Protein AF-A0AAU1DZB7-F1 (afdb_monomer_lite)

Radius of gyration: 18.56 Å; chains: 1; bounding box: 31×29×62 Å

Secondary structure (DSSP, 8-state):
-----------TTTSTT-TTHHHHHHHHHHHHHHHHHHHHHTT--HHHHHHHHHHHHHHHHHHHHHHHHHHHTT--

Sequence (76 aa):
MLERSHGRTVPAWARPGARWGPFVYGPLLCISVGLLVLRITDGAGAASIVWSSLQVLLWVVLLAGNLAARRGNQET

pLDDT: mean 72.38, std 13.19, range [42.16, 87.75]

Structure (mmCIF, N/CA/C/O backbone):
data_AF-A0AAU1DZB7-F1
#
_entry.id   AF-A0AAU1DZB7-F1
#
loop_
_atom_site.group_PDB
_atom_site.id
_atom_site.type_symbol
_atom_site.label_atom_id
_atom_site.label_alt_id
_atom_site.label_comp_id
_atom_site.label_asym_id
_atom_site.label_entity_id
_atom_site.label_seq_id
_atom_site.pdbx_PDB_ins_code
_atom_site.Cartn_x
_atom_site.Cartn_y
_atom_site.Cartn_z
_atom_site.occupancy
_atom_site.B_iso_or_equiv
_atom_site.auth_seq_id
_atom_site.auth_comp_id
_atom_site.auth_asym_id
_atom_site.auth_atom_id
_atom_site.pdbx_PDB_model_num
ATOM 1 N N . MET A 1 1 ? -17.514 19.729 44.334 1.00 42.16 1 MET A N 1
ATOM 2 C CA . MET A 1 1 ? -16.512 19.972 43.277 1.00 42.16 1 MET A CA 1
ATOM 3 C C . MET A 1 1 ? -16.117 18.604 42.734 1.00 42.16 1 MET A C 1
ATOM 5 O O . MET A 1 1 ? -15.218 17.982 43.269 1.00 42.16 1 MET A O 1
ATOM 9 N N . LEU A 1 2 ? -16.906 18.055 41.806 1.00 47.34 2 LEU A N 1
ATOM 10 C CA . LEU A 1 2 ? -16.625 16.759 41.180 1.00 47.34 2 LEU A CA 1
ATOM 11 C C . LEU A 1 2 ? -16.283 17.049 39.727 1.00 47.34 2 LEU A C 1
ATOM 13 O O . LEU A 1 2 ? -17.113 17.574 38.981 1.00 47.34 2 LEU A O 1
ATOM 17 N N . GLU A 1 3 ? -15.025 16.798 39.386 1.00 45.72 3 GLU A N 1
ATOM 18 C CA . GLU A 1 3 ? -14.479 16.963 38.052 1.00 45.72 3 GLU A CA 1
ATOM 19 C C . GLU A 1 3 ? -15.314 16.159 37.056 1.00 45.72 3 GLU A C 1
ATOM 21 O O . GLU A 1 3 ? -15.299 14.929 37.031 1.00 45.72 3 GLU A O 1
ATOM 26 N N . ARG A 1 4 ? -16.059 16.870 36.205 1.00 47.94 4 ARG A N 1
ATOM 27 C CA . ARG A 1 4 ? -16.530 16.315 34.942 1.00 47.94 4 ARG A CA 1
ATOM 28 C C . ARG A 1 4 ? -15.287 16.044 34.109 1.00 47.94 4 ARG A C 1
ATOM 30 O O . ARG A 1 4 ? -14.806 16.952 33.428 1.00 47.94 4 ARG A O 1
ATOM 37 N N . SER A 1 5 ? -14.775 14.814 34.169 1.00 51.19 5 SER A N 1
ATOM 38 C CA . SER A 1 5 ? -13.867 14.290 33.155 1.00 51.19 5 SER A CA 1
ATOM 39 C C . SER A 1 5 ? -14.479 14.628 31.803 1.00 51.19 5 SER A C 1
ATOM 41 O O . SER A 1 5 ? -15.506 14.072 31.412 1.00 51.19 5 SER A O 1
ATOM 43 N N . HIS A 1 6 ? -13.878 15.601 31.121 1.00 48.81 6 HIS A N 1
ATOM 44 C CA . HIS A 1 6 ? -14.103 15.863 29.713 1.00 48.81 6 HIS A CA 1
ATOM 45 C C . HIS A 1 6 ? -13.634 14.612 28.977 1.00 48.81 6 HIS A C 1
ATOM 47 O O . HIS A 1 6 ? -12.496 14.525 28.516 1.00 48.81 6 HIS A O 1
ATOM 53 N N . GLY A 1 7 ? -14.509 13.607 28.926 1.00 49.53 7 GLY A N 1
ATOM 54 C CA . GLY A 1 7 ? -14.406 12.498 28.006 1.00 49.53 7 GLY A CA 1
ATOM 55 C C . GLY A 1 7 ? -14.414 13.130 26.634 1.00 49.53 7 GLY A C 1
ATOM 56 O O . GLY A 1 7 ? -15.469 13.492 26.125 1.00 49.53 7 GLY A O 1
ATOM 57 N N . ARG A 1 8 ? -13.216 13.363 26.094 1.00 56.84 8 ARG A N 1
ATOM 58 C CA . ARG A 1 8 ? -12.993 13.809 24.728 1.00 56.84 8 ARG A CA 1
ATOM 59 C C . ARG A 1 8 ? -13.743 12.798 23.876 1.00 56.84 8 ARG A C 1
ATOM 61 O O . ARG A 1 8 ? -13.274 11.676 23.702 1.00 56.84 8 ARG A O 1
ATOM 68 N N . THR A 1 9 ? -14.956 13.151 23.461 1.00 58.16 9 THR A N 1
ATOM 69 C CA . THR A 1 9 ? -15.812 12.336 22.608 1.00 58.16 9 THR A CA 1
ATOM 70 C C . THR A 1 9 ? -15.088 12.248 21.285 1.00 58.16 9 THR A C 1
ATOM 72 O O . THR A 1 9 ? -15.256 13.099 20.416 1.00 58.16 9 THR A O 1
ATOM 75 N N . VAL A 1 10 ? -14.180 11.277 21.184 1.00 59.62 10 VAL A N 1
ATOM 76 C CA . VAL A 1 10 ? -1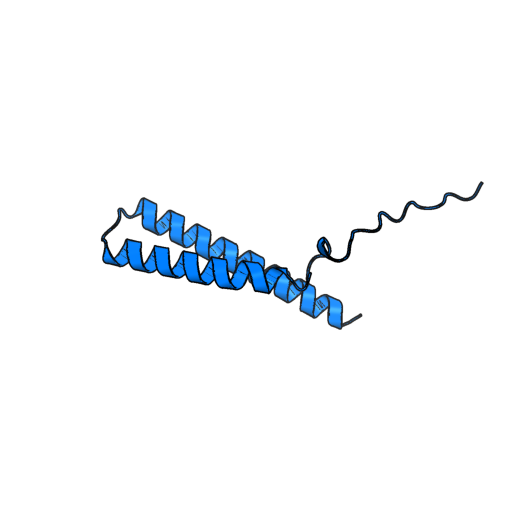3.465 10.996 19.952 1.00 59.62 10 VAL A CA 1
ATOM 77 C C . VAL A 1 10 ? -14.559 10.606 18.977 1.00 59.62 10 VAL A C 1
ATOM 79 O O . VAL A 1 10 ? -15.283 9.635 19.238 1.00 59.62 10 VAL A O 1
ATOM 82 N N . PRO A 1 11 ? -14.778 11.406 17.932 1.00 61.47 11 PRO A N 1
ATOM 83 C CA . PRO A 1 11 ? -15.926 11.191 17.091 1.00 61.47 11 PRO A CA 1
ATOM 84 C C . PRO A 1 11 ? -15.806 9.825 16.416 1.00 61.47 11 PRO A C 1
ATOM 86 O O . PRO A 1 11 ? -14.703 9.349 16.144 1.00 61.47 11 PRO A O 1
ATOM 89 N N . ALA A 1 12 ? -16.938 9.174 16.152 1.00 60.88 12 ALA A N 1
ATOM 90 C CA . ALA A 1 12 ? -16.963 7.787 15.683 1.00 60.88 12 ALA A CA 1
ATOM 91 C C . ALA A 1 12 ? -16.159 7.552 14.384 1.00 60.88 12 ALA A C 1
ATOM 93 O O . ALA A 1 12 ? -15.734 6.429 14.125 1.00 60.88 12 ALA A O 1
ATOM 94 N N . TRP A 1 13 ? -15.908 8.604 13.593 1.00 58.78 13 TRP A N 1
ATOM 95 C CA . TRP A 1 13 ? -15.069 8.566 12.390 1.00 58.78 13 TRP A CA 1
ATOM 96 C C . TRP A 1 13 ? -13.557 8.558 12.660 1.00 58.78 13 TRP A C 1
ATOM 98 O O . TRP A 1 13 ? -12.801 8.132 11.795 1.00 58.78 13 TRP A O 1
ATOM 108 N N . ALA A 1 14 ? -13.115 9.009 13.837 1.00 58.06 14 ALA A N 1
ATOM 109 C CA . ALA A 1 14 ? -11.711 9.036 14.250 1.00 58.06 14 ALA A CA 1
ATOM 110 C C . ALA A 1 14 ? -11.316 7.823 15.114 1.00 58.06 14 ALA A C 1
ATOM 112 O O . ALA A 1 14 ? -10.153 7.698 15.496 1.00 58.06 14 ALA A O 1
ATOM 113 N N . ARG A 1 15 ? -12.262 6.925 15.438 1.00 62.88 15 ARG A N 1
ATOM 114 C CA . ARG A 1 15 ? -11.935 5.670 16.126 1.00 62.88 15 ARG A CA 1
ATOM 115 C C . ARG A 1 15 ? -11.172 4.728 15.182 1.00 62.88 15 ARG A C 1
ATOM 117 O O . ARG A 1 15 ? -11.611 4.542 14.042 1.00 62.88 15 ARG A O 1
ATOM 124 N N . PRO A 1 16 ? -10.078 4.092 15.644 1.00 57.34 16 PRO A N 1
ATOM 125 C CA . PRO A 1 16 ? -9.445 3.009 14.899 1.00 57.34 16 PRO A CA 1
ATOM 126 C C . PRO A 1 16 ? -10.492 1.922 14.605 1.00 57.34 16 PRO A C 1
ATOM 128 O O . PRO A 1 16 ? -11.212 1.486 15.500 1.00 57.34 16 PRO A O 1
ATOM 131 N N . GLY A 1 17 ? -10.643 1.556 13.328 1.00 59.62 17 GLY A N 1
ATOM 132 C CA . GLY A 1 17 ? -11.685 0.642 12.850 1.00 59.62 17 GLY A CA 1
ATOM 133 C C . GLY A 1 17 ? -12.932 1.295 12.233 1.00 59.62 17 GLY A C 1
ATOM 134 O O . GLY A 1 17 ? -13.896 0.592 11.895 1.00 59.62 17 GLY A O 1
ATOM 135 N N . ALA A 1 18 ? -12.924 2.616 12.022 1.00 65.19 18 ALA A N 1
ATOM 136 C CA . ALA A 1 18 ? -13.991 3.326 11.319 1.00 65.19 18 ALA A CA 1
ATOM 137 C C . ALA A 1 18 ? -14.367 2.642 9.985 1.00 65.19 18 ALA A C 1
ATOM 139 O O . ALA A 1 18 ? -13.509 2.229 9.197 1.00 65.19 18 ALA A O 1
ATOM 140 N N . ARG A 1 19 ? -15.681 2.531 9.719 1.00 65.00 19 ARG A N 1
ATOM 141 C CA . ARG A 1 19 ? -16.255 1.842 8.539 1.00 65.00 19 ARG A CA 1
ATOM 142 C C . ARG A 1 19 ? -15.751 2.364 7.194 1.00 65.00 19 ARG A C 1
ATOM 144 O O . ARG A 1 19 ? -15.741 1.605 6.232 1.00 65.00 19 ARG A O 1
ATOM 151 N N . TRP A 1 20 ? -15.287 3.608 7.160 1.00 68.75 20 TRP A N 1
ATOM 152 C CA . TRP A 1 20 ? -14.768 4.269 5.967 1.00 68.75 20 TRP A CA 1
ATOM 153 C C . TRP A 1 20 ? -13.333 3.866 5.618 1.00 68.75 20 TRP A C 1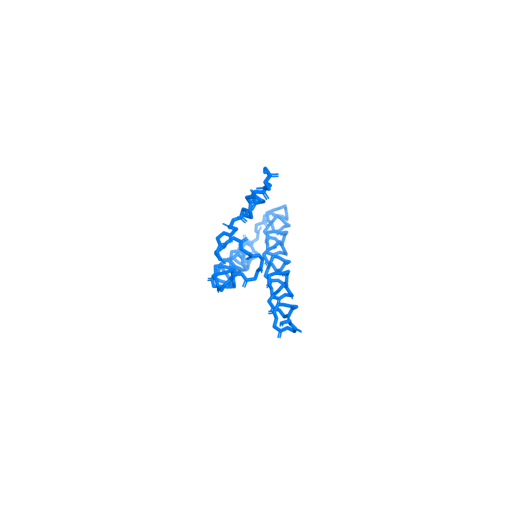
ATOM 155 O O . TRP A 1 20 ? -12.984 3.891 4.445 1.00 68.75 20 TRP A O 1
ATOM 165 N N . GLY A 1 21 ? -12.519 3.444 6.593 1.00 71.56 21 GLY A N 1
ATOM 166 C CA . GLY A 1 21 ? -11.108 3.105 6.369 1.00 71.56 21 GLY A CA 1
ATOM 167 C C . GLY A 1 21 ? -10.899 2.113 5.217 1.00 71.56 21 GLY A C 1
ATOM 168 O O . GLY A 1 21 ? -10.240 2.465 4.245 1.00 71.56 21 GLY A O 1
ATOM 169 N N . PRO A 1 22 ? -11.522 0.918 5.221 1.00 67.44 22 PRO A N 1
ATOM 170 C CA . PRO A 1 22 ? -11.360 -0.054 4.138 1.00 67.44 22 PRO A CA 1
ATOM 171 C C . PRO A 1 22 ? -11.918 0.443 2.801 1.00 67.44 22 PRO A C 1
ATOM 173 O O . PRO A 1 22 ? -11.405 0.080 1.748 1.00 67.44 22 PRO A O 1
ATOM 176 N N . PHE A 1 23 ? -12.954 1.284 2.849 1.00 75.69 23 PHE A N 1
ATOM 177 C CA . PHE A 1 23 ? -13.590 1.858 1.667 1.00 75.69 23 PHE A CA 1
ATOM 178 C C . PHE A 1 23 ? -12.699 2.901 0.980 1.00 75.69 23 PHE A C 1
ATOM 180 O O . PHE A 1 23 ? -12.792 3.080 -0.226 1.00 75.69 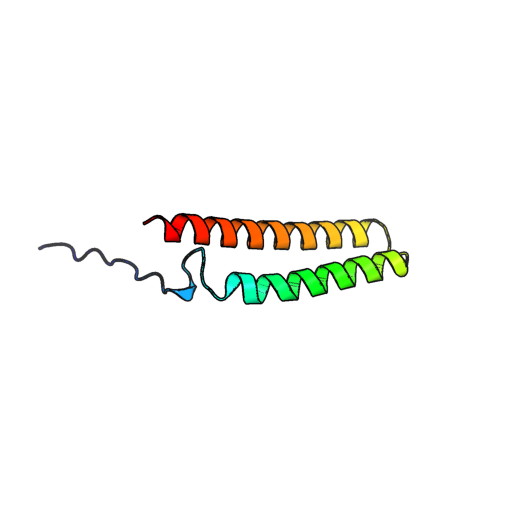23 PHE A O 1
ATOM 187 N N . VAL A 1 24 ? -11.814 3.562 1.731 1.00 77.38 24 VAL A N 1
ATOM 188 C CA . VAL A 1 24 ? -10.815 4.501 1.201 1.00 77.38 24 VAL A CA 1
ATOM 189 C C . VAL A 1 24 ? -9.527 3.766 0.829 1.00 77.38 24 VAL A C 1
ATOM 191 O O . VAL A 1 24 ? -9.018 3.925 -0.277 1.00 77.38 24 VAL A O 1
ATOM 194 N N . TYR A 1 25 ? -9.018 2.916 1.722 1.00 77.12 25 TYR A N 1
ATOM 195 C CA . TYR A 1 25 ? -7.761 2.192 1.528 1.00 77.12 25 TYR A CA 1
ATOM 196 C C . TYR A 1 25 ? -7.827 1.184 0.377 1.00 77.12 25 TYR A C 1
ATOM 198 O O . TYR A 1 25 ? -6.860 1.071 -0.364 1.00 77.12 25 TYR A O 1
ATOM 206 N N . GLY A 1 26 ? -8.950 0.482 0.182 1.00 78.62 26 GLY A N 1
ATOM 207 C CA . GLY A 1 26 ? -9.104 -0.508 -0.890 1.00 78.62 26 GLY A CA 1
ATOM 208 C C . GLY A 1 26 ? -8.897 0.077 -2.296 1.00 78.62 26 GLY A C 1
ATOM 209 O O . GLY A 1 26 ? -7.985 -0.362 -2.997 1.00 78.62 26 GLY A O 1
ATOM 210 N N . PRO A 1 27 ? -9.678 1.094 -2.712 1.00 84.12 27 PRO A N 1
ATOM 211 C CA . PRO A 1 27 ? -9.511 1.740 -4.014 1.00 84.12 27 PRO A CA 1
ATOM 212 C C . PRO A 1 27 ? -8.121 2.351 -4.211 1.00 84.12 27 PRO A C 1
ATOM 214 O O . PRO A 1 27 ? -7.522 2.179 -5.270 1.00 84.12 27 PRO A O 1
ATOM 217 N N . LEU A 1 28 ? -7.577 3.020 -3.187 1.00 82.06 28 LEU A N 1
ATOM 218 C CA . LEU A 1 28 ? -6.233 3.607 -3.236 1.00 82.06 28 LEU A CA 1
ATOM 219 C C . LEU A 1 28 ? -5.141 2.549 -3.414 1.00 82.06 28 LEU A C 1
ATOM 221 O O . LEU A 1 28 ? -4.188 2.777 -4.162 1.00 82.06 28 LEU A O 1
ATOM 225 N N . LEU A 1 29 ? -5.294 1.385 -2.783 1.00 83.38 29 LEU A N 1
ATOM 226 C CA . LEU A 1 29 ? -4.393 0.249 -2.948 1.00 83.38 29 LEU A CA 1
ATOM 227 C C . LEU A 1 29 ? -4.486 -0.301 -4.377 1.00 83.38 29 LEU A C 1
ATOM 229 O O . LEU A 1 29 ? -3.453 -0.455 -5.022 1.00 83.38 29 LEU A O 1
ATOM 233 N N . CYS A 1 30 ? -5.694 -0.490 -4.920 1.00 85.31 30 CYS A N 1
ATOM 234 C CA . CYS A 1 30 ? -5.887 -0.922 -6.311 1.00 85.31 30 CYS A CA 1
ATOM 235 C C . CYS A 1 30 ? -5.249 0.042 -7.321 1.00 85.31 30 CYS A C 1
ATOM 237 O O . CYS A 1 30 ? -4.546 -0.401 -8.227 1.00 85.31 30 CYS A O 1
ATOM 239 N N . ILE A 1 31 ? -5.439 1.354 -7.147 1.00 87.75 31 ILE A N 1
ATOM 240 C CA . ILE A 1 31 ? -4.814 2.372 -8.006 1.00 87.75 31 ILE A CA 1
ATOM 241 C C . ILE A 1 31 ? -3.288 2.312 -7.875 1.00 87.75 31 ILE A C 1
ATOM 243 O O . ILE A 1 31 ? -2.584 2.317 -8.881 1.00 87.75 31 ILE A O 1
ATOM 247 N N . SER A 1 32 ? -2.768 2.204 -6.650 1.00 85.81 32 SER A N 1
ATOM 248 C CA . SER A 1 32 ? -1.322 2.138 -6.398 1.00 85.81 32 SER A CA 1
ATOM 249 C C . SER A 1 32 ? -0.685 0.891 -7.024 1.00 85.81 32 SER A 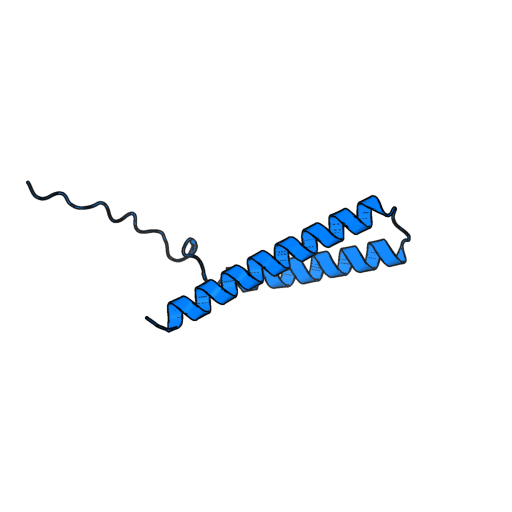C 1
ATOM 251 O O . SER A 1 32 ? 0.395 0.983 -7.604 1.00 85.81 32 SER A O 1
ATOM 253 N N . VAL A 1 33 ? -1.366 -0.259 -6.970 1.00 85.25 33 VAL A N 1
ATOM 254 C CA . VAL A 1 33 ? -0.932 -1.498 -7.636 1.00 85.25 33 VAL A CA 1
ATOM 255 C C . VAL A 1 33 ? -0.993 -1.349 -9.153 1.00 85.25 33 VAL A C 1
ATOM 257 O O . VAL A 1 33 ? -0.033 -1.708 -9.827 1.00 85.25 33 VAL A O 1
ATOM 260 N N . GLY A 1 34 ? -2.067 -0.772 -9.698 1.00 85.69 34 GLY A N 1
ATOM 261 C CA . GLY A 1 34 ? -2.177 -0.503 -11.134 1.00 85.69 34 GLY A CA 1
ATOM 262 C C . GLY A 1 34 ? -1.044 0.389 -11.648 1.00 85.69 34 GLY A C 1
ATOM 263 O O . GLY A 1 34 ? -0.420 0.072 -12.658 1.00 85.69 34 GLY A O 1
ATOM 264 N N . LEU A 1 35 ? -0.710 1.454 -10.914 1.00 83.62 35 LEU A N 1
ATOM 265 C CA . LEU A 1 35 ? 0.419 2.332 -11.237 1.00 83.62 35 LEU A CA 1
ATOM 266 C C . LEU A 1 35 ? 1.772 1.624 -11.118 1.00 83.62 35 LEU A C 1
ATOM 268 O O . LEU A 1 35 ? 2.662 1.880 -11.926 1.00 83.62 35 LEU A O 1
ATOM 272 N N . LEU A 1 36 ? 1.938 0.734 -10.136 1.00 83.56 36 LEU A N 1
ATOM 273 C CA . LEU A 1 36 ? 3.147 -0.078 -10.001 1.00 83.56 36 LEU A CA 1
ATOM 274 C C . LEU A 1 36 ? 3.313 -1.016 -11.203 1.00 83.56 36 LEU A C 1
ATOM 276 O O . LEU A 1 36 ? 4.394 -1.062 -11.783 1.00 83.56 36 LEU A O 1
ATOM 280 N N . VAL A 1 37 ? 2.249 -1.717 -11.606 1.00 85.19 37 VAL A N 1
ATOM 281 C CA . VAL A 1 37 ? 2.256 -2.594 -12.788 1.00 85.19 37 VAL A CA 1
ATOM 282 C C . VAL A 1 37 ? 2.575 -1.789 -14.042 1.00 85.19 37 VAL A C 1
ATOM 284 O O . VAL A 1 37 ? 3.454 -2.187 -14.799 1.00 85.19 37 VAL A O 1
ATOM 287 N N . LEU A 1 38 ? 1.941 -0.625 -14.214 1.00 85.19 38 LEU A N 1
ATOM 288 C CA . LEU A 1 38 ? 2.208 0.259 -15.345 1.00 85.19 38 LEU A CA 1
ATOM 289 C C . LEU A 1 38 ? 3.680 0.696 -15.380 1.00 85.19 38 LEU A C 1
ATOM 291 O O . LEU A 1 38 ? 4.316 0.622 -16.425 1.00 85.19 38 LEU A O 1
ATOM 295 N N . ARG A 1 39 ? 4.261 1.076 -14.234 1.00 83.00 39 ARG A N 1
ATOM 296 C CA . ARG A 1 39 ? 5.688 1.436 -14.136 1.00 83.00 39 ARG A CA 1
ATOM 297 C C . ARG A 1 39 ? 6.619 0.275 -14.476 1.00 83.00 39 ARG A C 1
ATOM 299 O O . ARG A 1 39 ? 7.667 0.510 -15.067 1.00 83.00 39 ARG A O 1
ATOM 306 N N . ILE A 1 40 ? 6.254 -0.954 -14.112 1.00 80.88 40 ILE A N 1
ATOM 307 C CA . ILE A 1 40 ? 7.026 -2.151 -14.471 1.00 80.88 40 ILE A CA 1
ATOM 308 C C . ILE A 1 40 ? 6.953 -2.392 -15.983 1.00 80.88 40 ILE A C 1
ATOM 310 O O . ILE A 1 40 ? 7.987 -2.631 -16.601 1.00 80.88 40 ILE A O 1
ATOM 314 N N . THR A 1 41 ? 5.764 -2.289 -16.589 1.00 84.62 41 THR A N 1
ATOM 315 C CA . THR A 1 41 ? 5.594 -2.473 -18.042 1.00 84.62 41 THR A CA 1
ATOM 316 C C . THR A 1 41 ? 6.283 -1.390 -18.862 1.00 84.62 41 THR A C 1
ATOM 318 O O . THR A 1 41 ? 6.776 -1.676 -19.946 1.00 84.62 41 THR A O 1
ATOM 321 N N . ASP A 1 42 ? 6.355 -0.169 -18.332 1.00 84.50 42 ASP A N 1
ATOM 322 C C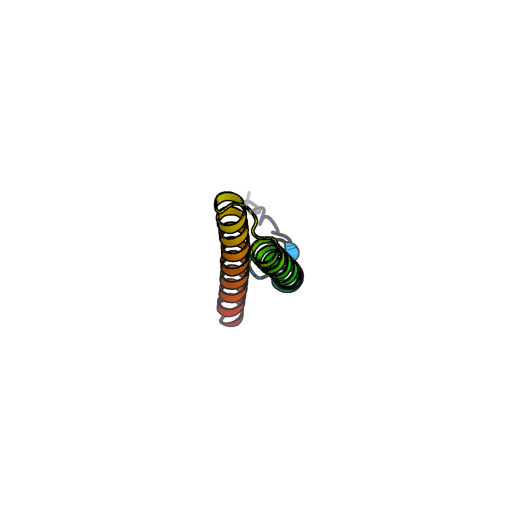A . ASP A 1 42 ? 6.996 0.979 -18.982 1.00 84.50 42 ASP A CA 1
ATOM 323 C C . ASP A 1 42 ? 8.526 0.988 -18.785 1.00 84.50 42 ASP A C 1
ATOM 325 O O . ASP A 1 42 ? 9.221 1.894 -19.235 1.00 84.50 42 ASP A O 1
ATOM 329 N N . GLY A 1 43 ? 9.078 -0.010 -18.077 1.00 81.06 43 GLY A N 1
ATOM 330 C CA . GLY A 1 43 ? 10.514 -0.097 -17.801 1.00 81.06 43 GLY A CA 1
ATOM 331 C C . GLY A 1 43 ? 11.037 1.063 -16.950 1.00 81.06 43 GLY A C 1
ATOM 332 O O . GLY A 1 43 ? 12.200 1.451 -17.076 1.00 81.06 43 GLY A O 1
ATOM 333 N N . ALA A 1 44 ? 10.189 1.645 -16.096 1.00 75.19 44 ALA A N 1
ATOM 334 C CA . ALA A 1 44 ? 10.558 2.782 -15.264 1.00 75.19 44 ALA A CA 1
ATOM 335 C C . ALA A 1 44 ? 11.753 2.438 -14.358 1.00 75.19 44 ALA A C 1
ATOM 337 O O . ALA A 1 44 ? 11.880 1.321 -13.857 1.00 75.19 44 ALA A O 1
ATOM 338 N N . GLY A 1 45 ? 12.623 3.423 -14.110 1.00 81.56 45 GLY A N 1
ATOM 339 C CA . GLY A 1 45 ? 13.846 3.216 -13.332 1.00 81.56 45 GLY A CA 1
ATOM 340 C C . GLY A 1 45 ? 13.591 2.548 -11.975 1.00 81.56 45 GLY A C 1
ATOM 341 O O . GLY A 1 45 ? 12.606 2.852 -11.298 1.00 81.56 45 GLY A O 1
ATOM 342 N N . ALA A 1 46 ? 14.506 1.669 -11.554 1.00 81.12 46 ALA A N 1
ATOM 343 C CA . ALA A 1 46 ? 14.353 0.822 -10.366 1.00 81.12 46 ALA A CA 1
ATOM 344 C C . ALA A 1 46 ? 13.939 1.595 -9.096 1.00 81.12 46 ALA A C 1
ATOM 346 O O . ALA A 1 46 ? 13.097 1.124 -8.336 1.00 81.12 46 ALA A O 1
ATOM 347 N N . ALA A 1 47 ? 14.443 2.819 -8.899 1.00 80.88 47 ALA A N 1
ATOM 348 C CA . ALA A 1 47 ? 14.060 3.681 -7.777 1.00 80.88 47 ALA A CA 1
ATOM 349 C C . ALA A 1 47 ? 12.554 4.030 -7.759 1.00 80.88 47 ALA A C 1
ATOM 351 O O . ALA A 1 47 ? 11.932 4.078 -6.699 1.00 80.88 47 ALA A O 1
ATOM 352 N N . SER A 1 48 ? 11.954 4.225 -8.935 1.00 78.50 48 SER A N 1
ATOM 353 C CA . SER A 1 48 ? 10.532 4.538 -9.119 1.00 78.50 48 SER A CA 1
ATOM 354 C C . SER A 1 48 ? 9.635 3.348 -8.760 1.00 78.50 48 SER A C 1
ATOM 356 O O . SER A 1 48 ? 8.588 3.521 -8.132 1.00 78.50 48 SER A O 1
ATOM 358 N N . ILE A 1 49 ? 10.076 2.135 -9.109 1.00 82.38 49 ILE A N 1
ATOM 359 C CA . ILE A 1 49 ? 9.403 0.872 -8.773 1.00 82.38 49 ILE A CA 1
ATOM 360 C C . ILE A 1 49 ? 9.506 0.604 -7.268 1.00 82.38 49 ILE A C 1
ATOM 362 O O . ILE A 1 49 ? 8.496 0.307 -6.631 1.00 82.38 49 ILE A O 1
ATOM 366 N N . VAL A 1 50 ? 10.694 0.780 -6.677 1.00 84.44 50 VAL A N 1
ATOM 367 C CA . VAL A 1 50 ? 10.912 0.617 -5.229 1.00 84.44 50 VAL A CA 1
ATOM 368 C C . VAL A 1 50 ? 10.016 1.571 -4.438 1.00 84.44 50 VAL A C 1
ATOM 370 O O . VAL A 1 50 ? 9.316 1.133 -3.525 1.00 84.44 50 VAL A O 1
ATOM 373 N N . TRP A 1 51 ? 9.951 2.847 -4.822 1.00 81.25 51 TRP A N 1
ATOM 374 C CA . TRP A 1 51 ? 9.087 3.821 -4.150 1.00 81.25 51 TRP A CA 1
ATOM 375 C C . TRP A 1 51 ? 7.600 3.450 -4.241 1.00 81.25 51 TRP A C 1
ATOM 377 O O . TRP A 1 51 ? 6.892 3.452 -3.233 1.00 81.25 51 TRP A O 1
ATOM 387 N N . SER A 1 52 ? 7.127 3.060 -5.429 1.00 81.50 52 SER A N 1
ATOM 388 C CA . SER A 1 52 ? 5.748 2.594 -5.615 1.00 81.50 52 SER A CA 1
ATOM 389 C C . SER A 1 52 ? 5.447 1.327 -4.810 1.00 81.50 52 SER A C 1
ATOM 391 O O . SER A 1 52 ? 4.359 1.205 -4.250 1.00 81.50 52 SER A O 1
ATOM 393 N N . SER A 1 53 ? 6.406 0.405 -4.691 1.00 80.75 53 SER A N 1
ATOM 394 C CA . SER A 1 53 ? 6.240 -0.816 -3.897 1.00 80.75 53 SER A CA 1
ATOM 395 C C . SER A 1 53 ? 6.116 -0.522 -2.398 1.00 80.75 53 SER A C 1
ATOM 397 O O . SER A 1 53 ? 5.224 -1.064 -1.747 1.00 80.75 53 SER A O 1
ATOM 399 N N . LEU A 1 54 ? 6.919 0.409 -1.864 1.00 87.44 54 LEU A N 1
ATOM 400 C CA . LEU A 1 54 ? 6.812 0.881 -0.478 1.00 87.44 54 LEU A CA 1
ATOM 401 C C . LEU A 1 54 ? 5.455 1.537 -0.211 1.00 87.44 54 LEU A C 1
ATOM 403 O O . LEU A 1 54 ? 4.834 1.278 0.819 1.00 87.44 54 LEU A O 1
ATOM 407 N N . GLN A 1 55 ? 4.966 2.346 -1.153 1.00 85.00 55 GLN A N 1
ATOM 408 C CA . GLN A 1 55 ? 3.655 2.984 -1.052 1.00 85.00 55 GLN A CA 1
ATOM 409 C C . GLN A 1 55 ? 2.515 1.953 -1.014 1.00 85.00 55 GLN A C 1
ATOM 411 O O . GLN A 1 55 ? 1.602 2.082 -0.200 1.00 85.00 55 GLN A O 1
ATOM 416 N N . VAL A 1 56 ? 2.568 0.910 -1.850 1.00 85.31 56 VAL A N 1
ATOM 417 C CA . VAL A 1 56 ? 1.599 -0.200 -1.803 1.00 85.31 56 VAL A CA 1
ATOM 418 C C . VAL A 1 56 ? 1.678 -0.926 -0.458 1.00 85.31 56 VAL A C 1
ATOM 420 O O . VAL A 1 56 ? 0.642 -1.169 0.161 1.00 85.31 56 VAL A O 1
ATOM 423 N N . LEU A 1 57 ? 2.888 -1.220 0.028 1.00 86.12 57 LEU A N 1
ATOM 424 C CA . LEU A 1 57 ? 3.095 -1.898 1.310 1.00 86.12 57 LEU A CA 1
ATOM 425 C C . LEU A 1 57 ? 2.496 -1.100 2.476 1.00 86.12 57 LEU A C 1
ATOM 427 O O . LEU A 1 57 ? 1.839 -1.669 3.347 1.00 86.12 57 LEU A O 1
ATOM 431 N N . LEU A 1 58 ? 2.661 0.226 2.460 1.00 86.06 58 LEU A N 1
ATOM 432 C CA . LEU A 1 58 ? 2.072 1.127 3.448 1.00 86.06 58 LEU A CA 1
ATOM 433 C C . LEU A 1 58 ? 0.541 1.015 3.468 1.00 86.06 58 LEU A C 1
ATOM 435 O O . LEU A 1 58 ? -0.046 0.879 4.541 1.00 86.06 58 LEU A O 1
ATOM 439 N N . TRP A 1 59 ? -0.112 1.014 2.300 1.00 80.25 59 TRP A N 1
ATOM 440 C CA . TRP A 1 59 ? -1.566 0.838 2.221 1.00 80.25 59 TRP A CA 1
ATOM 441 C C . TRP A 1 59 ? -2.022 -0.527 2.733 1.00 80.25 59 TRP A C 1
ATOM 443 O O . TRP A 1 59 ? -3.033 -0.597 3.431 1.00 80.25 59 TRP A O 1
ATOM 453 N N . VAL A 1 60 ? -1.275 -1.597 2.442 1.00 81.31 60 VAL A N 1
ATOM 454 C CA . VAL A 1 60 ? -1.555 -2.943 2.970 1.00 81.31 60 VAL A CA 1
ATOM 455 C C . VAL A 1 60 ? -1.492 -2.943 4.497 1.00 81.31 60 VAL A C 1
ATOM 457 O O . VAL A 1 60 ? -2.414 -3.440 5.141 1.00 81.31 60 VAL A O 1
ATOM 460 N N . VAL A 1 61 ? -0.448 -2.351 5.087 1.00 85.19 61 VAL A N 1
ATOM 461 C CA . VAL A 1 61 ? -0.281 -2.282 6.548 1.00 85.19 61 VAL A CA 1
ATOM 462 C C . VAL A 1 61 ? -1.392 -1.458 7.197 1.00 85.19 61 VAL A C 1
ATOM 464 O O . VAL A 1 61 ? -1.968 -1.893 8.193 1.00 85.19 61 VAL A O 1
ATOM 467 N N . LEU A 1 62 ? -1.748 -0.306 6.623 1.00 81.06 62 LEU A N 1
ATOM 468 C CA . LEU A 1 62 ? -2.845 0.526 7.128 1.00 81.06 62 LEU A CA 1
ATOM 469 C C . LEU A 1 62 ? -4.196 -0.196 7.040 1.00 81.06 62 LEU A C 1
ATOM 471 O O . LEU A 1 62 ? -4.981 -0.157 7.990 1.00 81.06 62 LEU A O 1
ATOM 475 N N . LEU A 1 63 ? -4.458 -0.900 5.936 1.00 79.94 63 LEU A N 1
ATOM 476 C CA . LEU A 1 63 ? -5.666 -1.704 5.765 1.00 79.94 63 LEU A CA 1
ATOM 477 C C . LEU A 1 63 ? -5.711 -2.854 6.781 1.00 79.94 63 LEU A C 1
ATOM 479 O O . LEU A 1 63 ? -6.743 -3.060 7.421 1.00 79.94 63 LEU A O 1
ATOM 483 N N . ALA A 1 64 ? -4.599 -3.571 6.956 1.00 79.81 64 ALA A N 1
ATOM 484 C CA . ALA A 1 64 ? -4.480 -4.686 7.889 1.00 79.81 64 ALA A CA 1
ATOM 485 C C . ALA A 1 64 ? -4.644 -4.228 9.344 1.00 79.81 64 ALA A C 1
ATOM 487 O O . ALA A 1 64 ? -5.420 -4.829 10.083 1.00 79.81 64 ALA A O 1
ATOM 488 N N . GLY A 1 65 ? -3.999 -3.127 9.738 1.00 79.50 65 GLY A N 1
ATOM 489 C CA . GLY A 1 65 ? -4.151 -2.529 11.066 1.00 79.50 65 GLY A CA 1
ATOM 490 C C . GLY A 1 65 ? -5.580 -2.056 11.328 1.00 79.50 65 GLY A C 1
ATOM 491 O O . GLY A 1 65 ? -6.143 -2.327 12.387 1.00 79.50 65 GLY A O 1
ATOM 492 N N . ASN A 1 66 ? -6.220 -1.431 10.335 1.00 77.69 66 ASN A N 1
ATOM 493 C CA . ASN A 1 66 ? -7.617 -1.022 10.450 1.00 77.69 66 ASN A CA 1
ATOM 494 C C . ASN A 1 66 ? -8.575 -2.226 10.512 1.00 77.69 66 ASN A C 1
ATOM 496 O O . ASN A 1 66 ? -9.582 -2.171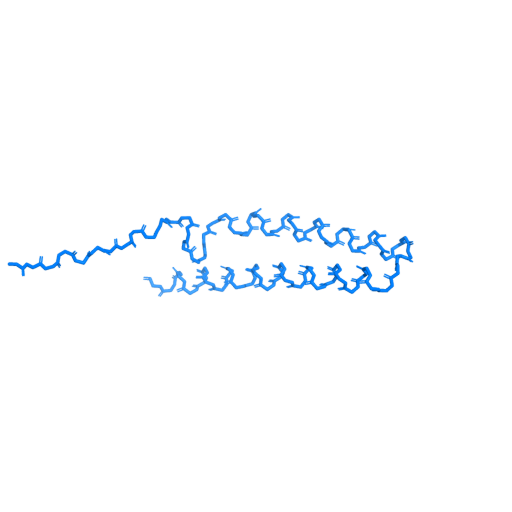 11.213 1.00 77.69 66 ASN A O 1
ATOM 500 N N . LEU A 1 67 ? -8.277 -3.327 9.816 1.00 72.25 67 LEU A N 1
ATOM 501 C CA . LEU A 1 67 ? -9.058 -4.564 9.895 1.00 72.25 67 LEU A CA 1
ATOM 502 C C . LEU A 1 67 ? -8.864 -5.282 11.241 1.00 72.25 67 LEU A C 1
ATOM 504 O O . LEU A 1 67 ? -9.839 -5.768 11.810 1.00 72.25 67 LEU A O 1
ATOM 508 N N . ALA A 1 68 ? -7.640 -5.311 11.771 1.00 75.56 68 ALA A N 1
ATOM 509 C CA . ALA A 1 68 ? -7.334 -5.876 13.085 1.00 75.56 68 ALA A CA 1
ATOM 510 C C . ALA A 1 68 ? -8.038 -5.099 14.207 1.00 75.56 68 ALA A C 1
ATOM 512 O O . ALA A 1 68 ? -8.702 -5.704 15.046 1.00 75.56 68 ALA A O 1
ATOM 513 N N . ALA A 1 69 ? -8.000 -3.762 14.156 1.00 71.06 69 ALA A N 1
ATOM 514 C CA . ALA A 1 69 ? -8.735 -2.904 15.086 1.00 71.06 69 ALA A CA 1
ATOM 515 C C . ALA A 1 69 ? -10.252 -3.151 15.034 1.00 71.06 69 ALA A C 1
ATOM 517 O O . ALA A 1 69 ? -10.922 -3.098 16.059 1.00 71.06 69 ALA A O 1
ATOM 518 N N . ARG A 1 70 ? -10.804 -3.476 13.857 1.00 66.62 70 ARG A N 1
ATOM 519 C CA . ARG A 1 70 ? -12.225 -3.841 13.718 1.00 66.62 70 ARG A CA 1
ATOM 520 C C . ARG A 1 70 ? -12.561 -5.168 14.374 1.00 66.62 70 ARG A C 1
ATOM 522 O O . ARG A 1 70 ? -13.609 -5.249 14.998 1.00 66.62 70 ARG A O 1
ATOM 529 N N . ARG A 1 71 ? -11.703 -6.181 14.226 1.00 65.00 71 ARG A N 1
ATOM 530 C CA . ARG A 1 71 ? -11.923 -7.503 14.832 1.00 65.00 71 ARG A CA 1
ATOM 531 C C . ARG A 1 71 ? -11.879 -7.431 16.357 1.00 65.00 71 ARG A C 1
ATOM 533 O O . ARG A 1 71 ? -12.819 -7.891 16.987 1.00 65.00 71 ARG A O 1
ATOM 540 N N . GLY A 1 72 ? -10.882 -6.749 16.925 1.00 61.38 72 GLY A N 1
ATOM 541 C CA . GLY A 1 72 ? -10.789 -6.575 18.381 1.00 61.38 72 GLY A CA 1
ATOM 542 C C . GLY A 1 72 ? -11.949 -5.771 18.983 1.00 61.38 72 GLY A C 1
ATOM 543 O O . GLY A 1 72 ? -12.304 -5.967 20.136 1.00 61.38 72 GLY A O 1
ATOM 544 N N . ASN A 1 73 ? -12.590 -4.904 18.195 1.00 56.19 73 ASN A N 1
ATOM 545 C CA . ASN A 1 73 ? -13.729 -4.100 18.635 1.00 56.19 73 ASN A CA 1
ATOM 546 C C . ASN A 1 73 ? -15.096 -4.792 18.418 1.00 56.19 73 ASN A C 1
ATOM 548 O O . ASN A 1 73 ? -16.126 -4.163 18.655 1.00 56.19 73 ASN A O 1
ATOM 552 N N . GLN A 1 74 ? -15.119 -6.036 17.914 1.00 53.69 74 GLN A N 1
ATOM 553 C CA . GLN A 1 74 ? -16.311 -6.898 17.873 1.00 53.69 74 GLN A CA 1
ATOM 554 C C . GLN A 1 74 ? -16.357 -7.912 19.031 1.00 53.69 74 GLN A C 1
ATOM 556 O O . GLN A 1 74 ? -17.384 -8.560 19.205 1.00 53.69 74 GLN A O 1
ATOM 561 N N . GLU A 1 75 ? -15.273 -8.054 19.801 1.00 49.62 75 GLU A N 1
ATOM 562 C CA . GLU A 1 75 ? -15.156 -9.005 20.921 1.00 49.62 75 GLU A CA 1
ATOM 563 C C . GLU A 1 75 ? -15.479 -8.381 22.299 1.00 49.62 75 GLU A C 1
ATOM 565 O O . GLU A 1 75 ? -15.437 -9.078 23.310 1.00 49.62 75 GLU A O 1
ATOM 570 N N . THR A 1 76 ? -15.837 -7.091 22.343 1.00 43.19 76 THR A N 1
ATOM 571 C CA . THR A 1 76 ? -16.316 -6.350 23.532 1.00 43.19 76 THR A CA 1
ATOM 572 C C . THR A 1 76 ? -17.714 -5.803 23.307 1.00 43.19 76 THR A C 1
ATOM 574 O O . THR A 1 76 ? -18.541 -5.892 24.237 1.00 43.19 76 THR A O 1
#

Foldseek 3Di:
DDDPPPPVPCDLCNQQQRPCLCVVLVVVLVVLVVVLVVCVVVVPDPVVNVVSVVVSVVSVVSNVRSVVSNVVVVVD